Protein AF-A0A8S8XW44-F1 (afdb_monomer)

Nearest PDB structures (foldseek):
  2yms-assembly1_D  TM=6.393E-01  e=4.326E-02  Escherichia coli BL21
  3q54-assembly1_A  TM=6.286E-01  e=1.600E-01  Escherichia coli DH1
  8b9a-assembly1_L  TM=7.050E-01  e=1.830E+00  Saccharomyces cerevisiae
  6sj7-assembly1_B  TM=4.759E-01  e=2.061E+00  Homo sapiens
  8rox-assembly1_B  TM=4.864E-01  e=3.963E+00  Homo sapiens

Radius of gyration: 16.89 Å; Cα contacts (8 Å, |Δi|>4): 120; chains: 1; bounding box: 31×43×38 Å

Foldseek 3Di:
DDWDWDDPPPWIKIFDADPVRHTPDMDTDAHFDDWDDDDQKIWTAHPVRDIDMDGNVVVVCVSPDDPDPPPVVVVVVVVVVVVVVD

pLDDT: mean 85.28, std 11.67, range [51.56, 95.75]

Structure (mmCIF, N/CA/C/O backbone):
data_AF-A0A8S8XW44-F1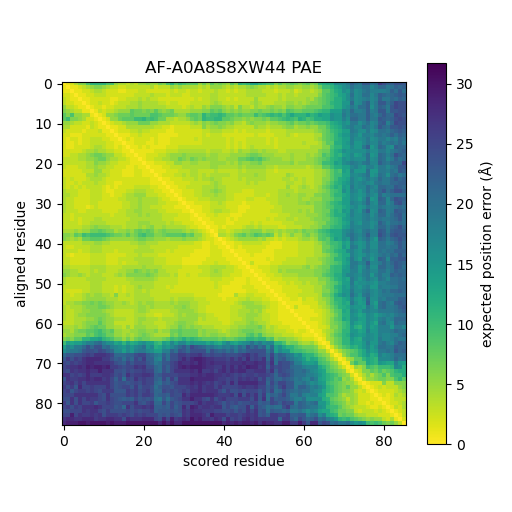
#
_entry.id   AF-A0A8S8XW44-F1
#
loop_
_atom_site.group_PDB
_atom_site.id
_atom_site.type_symbol
_atom_site.label_atom_id
_atom_site.label_alt_id
_atom_site.label_comp_id
_atom_site.label_asym_id
_atom_site.label_entity_id
_atom_site.label_seq_id
_atom_site.pdbx_PDB_ins_code
_atom_site.Cartn_x
_atom_site.Cartn_y
_atom_site.Cartn_z
_atom_site.occupancy
_atom_site.B_iso_or_equiv
_atom_site.auth_seq_id
_atom_site.auth_comp_id
_atom_site.auth_asym_id
_atom_site.auth_atom_id
_atom_site.pdbx_PDB_model_num
ATOM 1 N N . MET A 1 1 ? -8.263 8.777 6.049 1.00 83.00 1 MET A N 1
ATOM 2 C CA . MET A 1 1 ? -6.896 8.311 5.748 1.00 83.00 1 MET A CA 1
ATOM 3 C C . MET A 1 1 ? -6.785 8.099 4.258 1.00 83.00 1 MET A C 1
ATOM 5 O O . MET A 1 1 ? -7.698 7.525 3.668 1.00 83.00 1 MET A O 1
ATOM 9 N N . HIS A 1 2 ? -5.684 8.549 3.683 1.00 89.38 2 HIS A N 1
ATOM 10 C CA . HIS A 1 2 ? -5.383 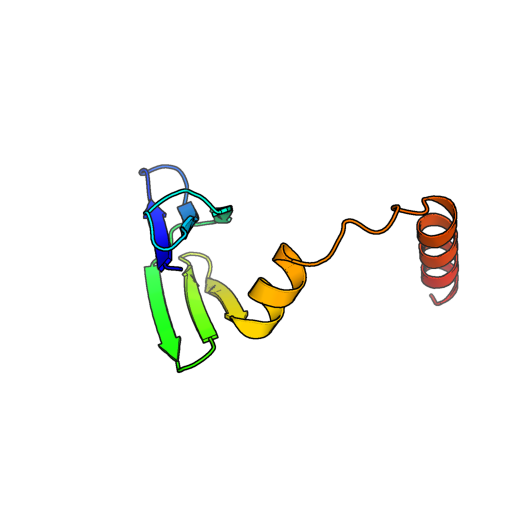8.462 2.264 1.00 89.38 2 HIS A CA 1
ATOM 11 C C . HIS A 1 2 ? -4.029 7.790 2.089 1.00 89.38 2 HIS A C 1
ATOM 13 O O . HIS A 1 2 ? -3.136 7.983 2.905 1.00 89.38 2 HIS A O 1
ATOM 19 N N . TRP A 1 3 ? -3.883 7.004 1.032 1.00 91.62 3 TRP A N 1
ATOM 20 C CA . TRP A 1 3 ? -2.619 6.379 0.666 1.00 91.62 3 TRP A CA 1
ATOM 21 C C . TRP A 1 3 ? -2.177 6.955 -0.665 1.00 91.62 3 TRP A C 1
ATOM 23 O O . TRP A 1 3 ? -2.984 7.065 -1.591 1.00 91.62 3 TRP A O 1
ATOM 33 N N . CYS A 1 4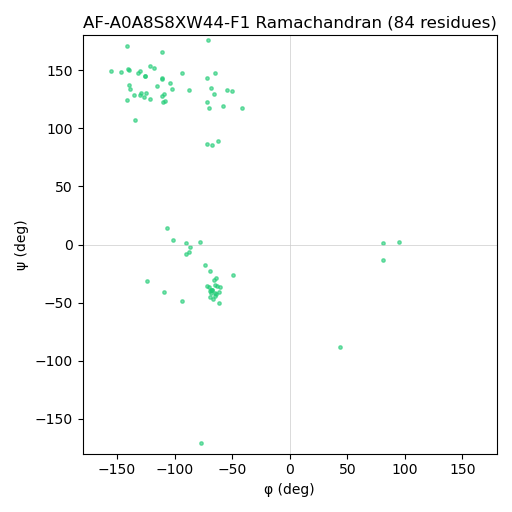 ? -0.900 7.279 -0.776 1.00 91.56 4 CYS A N 1
ATOM 34 C CA . CYS A 1 4 ? -0.325 7.775 -2.012 1.00 91.56 4 CYS A CA 1
ATOM 35 C C . CYS A 1 4 ? 1.046 7.154 -2.254 1.00 91.56 4 CYS A C 1
ATOM 37 O O . CYS A 1 4 ? 1.890 7.114 -1.363 1.00 91.56 4 CYS A O 1
ATOM 39 N N . GLY A 1 5 ? 1.256 6.696 -3.487 1.00 91.81 5 GLY A N 1
ATOM 40 C CA . GLY A 1 5 ? 2.580 6.380 -4.001 1.00 91.81 5 GLY A CA 1
ATOM 41 C C . GLY A 1 5 ? 3.199 7.638 -4.603 1.00 91.81 5 GLY A C 1
ATOM 42 O O . GLY A 1 5 ? 2.539 8.352 -5.360 1.00 91.81 5 GLY A O 1
ATOM 43 N N . ARG A 1 6 ? 4.454 7.914 -4.268 1.00 92.31 6 ARG A N 1
ATOM 44 C CA . ARG A 1 6 ? 5.256 9.015 -4.800 1.00 92.31 6 ARG A CA 1
ATOM 45 C C . ARG A 1 6 ? 6.510 8.464 -5.467 1.00 92.31 6 ARG A C 1
ATOM 47 O O . ARG A 1 6 ? 6.995 7.382 -5.138 1.00 92.31 6 ARG A O 1
ATOM 54 N N . TRP A 1 7 ? 7.014 9.227 -6.427 1.00 91.69 7 TRP A N 1
ATOM 55 C CA . TRP A 1 7 ? 8.244 8.936 -7.149 1.00 91.69 7 TRP A CA 1
ATOM 56 C C . TRP A 1 7 ? 8.996 10.242 -7.377 1.00 91.69 7 TRP A C 1
ATOM 58 O O . TRP A 1 7 ? 8.431 11.175 -7.948 1.00 91.69 7 TRP A O 1
ATOM 68 N N . ASP A 1 8 ? 10.253 10.307 -6.940 1.00 88.25 8 ASP A N 1
ATOM 69 C CA . ASP A 1 8 ? 11.089 11.514 -7.023 1.00 88.25 8 ASP A CA 1
ATOM 70 C C . ASP A 1 8 ? 12.190 11.436 -8.101 1.00 88.25 8 ASP A C 1
ATOM 72 O O . ASP A 1 8 ? 13.079 12.280 -8.147 1.00 88.25 8 ASP A O 1
ATOM 76 N N . SER A 1 9 ? 12.107 10.461 -9.014 1.00 86.00 9 SER A N 1
ATOM 77 C CA . SER A 1 9 ? 13.129 10.104 -10.024 1.00 86.00 9 SER A CA 1
ATOM 78 C C . SER A 1 9 ? 14.278 9.229 -9.524 1.00 86.00 9 SER A C 1
ATOM 80 O O . SER A 1 9 ? 14.978 8.655 -10.355 1.00 86.00 9 SER A O 1
ATOM 82 N N . SER A 1 10 ? 14.448 9.072 -8.210 1.00 86.75 10 SER A N 1
ATOM 83 C CA . SER A 1 10 ? 15.518 8.264 -7.610 1.00 86.75 10 SER A CA 1
ATOM 84 C C . SER A 1 10 ? 15.009 7.174 -6.666 1.00 86.75 10 SER A C 1
ATOM 86 O O . SER A 1 10 ? 15.617 6.109 -6.564 1.00 86.75 10 SER A O 1
ATOM 88 N N . SER A 1 11 ? 13.884 7.412 -5.995 1.00 89.69 11 SER A N 1
ATOM 89 C CA . SER A 1 11 ? 13.300 6.520 -5.008 1.00 89.69 11 SER A CA 1
ATOM 90 C C . SER A 1 11 ? 11.774 6.578 -5.028 1.00 89.69 11 SER A C 1
ATOM 92 O O . SER A 1 11 ? 11.156 7.587 -5.386 1.00 89.69 11 SER A O 1
ATOM 94 N N . GLY A 1 12 ? 11.164 5.439 -4.704 1.00 91.69 12 GLY A N 1
ATOM 95 C CA . GLY A 1 12 ? 9.731 5.330 -4.497 1.00 91.69 12 GLY A CA 1
ATOM 96 C C . GLY A 1 12 ? 9.395 5.508 -3.027 1.00 91.69 12 GLY A C 1
ATOM 97 O O . GLY A 1 12 ? 10.139 5.090 -2.136 1.00 91.69 12 GLY A O 1
ATOM 98 N N . GLU A 1 13 ? 8.236 6.083 -2.757 1.00 93.81 13 GLU A N 1
ATOM 99 C CA . GLU A 1 13 ? 7.727 6.209 -1.399 1.00 93.81 13 GLU A CA 1
ATOM 100 C C . GLU A 1 13 ? 6.233 5.926 -1.384 1.00 93.81 13 GLU A C 1
ATOM 102 O O . GLU A 1 13 ? 5.498 6.372 -2.263 1.00 93.81 13 GLU A O 1
ATOM 107 N N . VAL A 1 14 ? 5.772 5.172 -0.391 1.00 93.50 14 VAL A N 1
ATOM 108 C CA . VAL A 1 14 ? 4.346 5.061 -0.091 1.00 93.50 14 VAL A CA 1
ATOM 109 C C . VAL A 1 14 ? 4.091 5.778 1.215 1.00 93.50 14 VAL A C 1
ATOM 111 O O . VAL A 1 14 ? 4.666 5.436 2.246 1.00 93.50 14 VAL A O 1
ATOM 114 N N . GLU A 1 15 ? 3.203 6.757 1.162 1.00 93.69 15 GLU A N 1
ATOM 115 C CA . GLU A 1 15 ? 2.780 7.542 2.308 1.00 93.69 15 GLU A CA 1
ATOM 116 C C . GLU A 1 15 ? 1.330 7.215 2.653 1.00 93.69 15 GLU A C 1
ATOM 118 O O . GLU A 1 15 ? 0.475 7.052 1.776 1.00 93.69 15 GLU A O 1
ATOM 123 N N . VAL A 1 16 ? 1.046 7.182 3.949 1.00 92.31 16 VAL A N 1
ATOM 124 C CA . VAL A 1 16 ? -0.307 7.199 4.494 1.00 92.31 16 VAL A CA 1
ATOM 125 C C . VAL A 1 16 ? -0.497 8.530 5.191 1.00 92.31 16 VAL A C 1
ATOM 127 O O . VAL A 1 16 ? 0.310 8.916 6.035 1.00 92.31 16 VAL A O 1
ATOM 130 N N . ARG A 1 17 ? -1.572 9.225 4.842 1.00 92.81 17 ARG A N 1
ATOM 131 C CA . ARG A 1 17 ?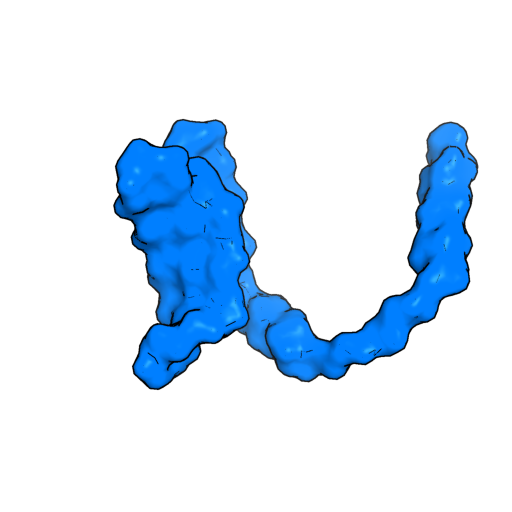 -1.947 10.526 5.388 1.00 92.81 17 ARG A CA 1
ATOM 132 C C . ARG A 1 17 ? -3.293 10.445 6.09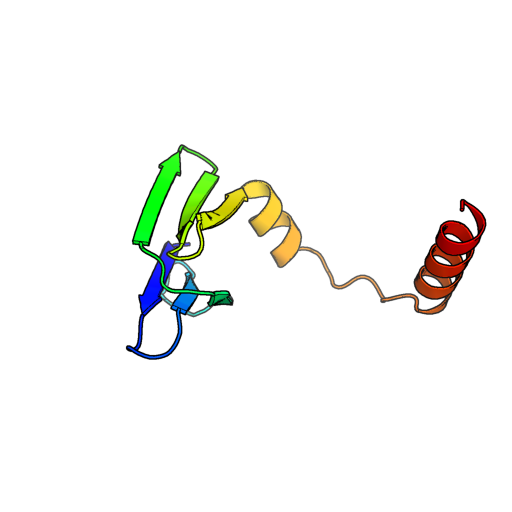4 1.00 92.81 17 ARG A C 1
ATOM 134 O O . ARG A 1 17 ? -4.125 9.591 5.769 1.00 92.81 17 ARG A O 1
ATOM 141 N N . ASP A 1 18 ? -3.513 11.299 7.080 1.00 90.69 18 ASP A N 1
ATOM 142 C CA . ASP A 1 18 ? -4.783 11.381 7.795 1.00 90.69 18 ASP A CA 1
ATOM 143 C C . ASP A 1 18 ? -5.851 12.130 6.968 1.00 90.69 18 ASP A C 1
ATOM 145 O O . ASP A 1 18 ? -5.690 12.344 5.768 1.00 90.69 18 ASP A O 1
ATOM 149 N N . SER A 1 19 ? -7.001 12.452 7.565 1.00 89.56 19 SER A N 1
ATOM 150 C CA . SER A 1 19 ? -8.060 13.220 6.886 1.00 89.56 19 SER A CA 1
ATOM 151 C C . SER A 1 19 ? -7.750 14.710 6.715 1.00 89.56 19 SER A C 1
ATOM 153 O O . SER A 1 19 ? -8.422 15.359 5.924 1.00 89.56 19 SER A O 1
ATOM 155 N N . GLN A 1 20 ? -6.785 15.251 7.462 1.00 92.50 20 GLN A N 1
ATOM 156 C CA . GLN A 1 20 ? -6.320 16.637 7.341 1.00 92.50 20 GLN A CA 1
ATOM 157 C C . GLN A 1 20 ? -5.156 16.766 6.342 1.00 92.50 20 GLN A C 1
ATOM 159 O O . GLN A 1 20 ? -4.783 17.871 5.966 1.00 92.50 20 GLN A O 1
ATOM 164 N N . GLY A 1 21 ? -4.619 15.638 5.865 1.00 89.88 21 GLY A N 1
ATOM 165 C CA . GLY A 1 21 ? -3.493 15.582 4.934 1.00 89.88 21 GLY A CA 1
ATOM 166 C C . GLY A 1 21 ? -2.136 15.415 5.620 1.00 89.88 21 GLY A C 1
ATOM 167 O O . GLY A 1 21 ? -1.115 15.338 4.926 1.00 89.88 21 GLY A O 1
ATOM 168 N N . GLU A 1 22 ? -2.119 15.297 6.948 1.00 93.19 22 GLU A N 1
ATOM 169 C CA . GLU A 1 22 ? -0.905 15.117 7.737 1.00 93.19 22 GLU A CA 1
ATOM 170 C C . GLU A 1 22 ? -0.331 13.716 7.543 1.00 93.19 22 GLU A C 1
ATOM 172 O O . GLU A 1 22 ? -1.061 12.731 7.402 1.00 93.19 22 GLU A O 1
ATOM 177 N N . LEU A 1 23 ? 1.000 13.620 7.515 1.00 91.50 23 LEU A N 1
ATOM 178 C CA . LEU A 1 23 ? 1.695 12.354 7.313 1.00 91.50 23 LEU A CA 1
ATOM 179 C C . LEU A 1 23 ? 1.576 11.471 8.560 1.00 91.50 23 LEU A C 1
ATOM 181 O O . LEU A 1 23 ? 2.016 11.836 9.645 1.00 91.50 23 LEU A O 1
ATOM 185 N N . VAL A 1 24 ? 1.032 10.271 8.375 1.00 91.69 24 VAL A N 1
ATOM 186 C CA . VAL A 1 24 ? 0.885 9.262 9.429 1.00 91.69 24 VAL A CA 1
ATOM 187 C C . VAL A 1 24 ? 2.071 8.304 9.424 1.00 91.69 24 VAL A C 1
ATOM 189 O O . VAL A 1 24 ? 2.660 8.017 10.463 1.00 91.69 24 VAL A O 1
ATOM 192 N N . VAL A 1 25 ? 2.416 7.780 8.248 1.00 89.25 25 VAL A N 1
ATOM 193 C CA . VAL A 1 25 ? 3.569 6.896 8.058 1.00 89.25 25 VAL A CA 1
ATOM 194 C C . VAL A 1 25 ? 4.040 6.971 6.614 1.00 89.25 25 VAL A C 1
ATOM 196 O O . VAL A 1 25 ? 3.233 7.158 5.706 1.00 89.25 25 VAL A O 1
ATOM 199 N N . ALA A 1 26 ? 5.337 6.782 6.407 1.00 91.81 26 ALA A N 1
ATOM 200 C CA . ALA A 1 26 ? 5.930 6.623 5.091 1.00 91.81 26 ALA A CA 1
ATOM 201 C C . ALA A 1 26 ? 6.832 5.387 5.056 1.00 91.81 26 ALA A C 1
ATOM 203 O O . ALA A 1 26 ? 7.417 4.996 6.071 1.00 91.81 26 ALA A O 1
ATOM 204 N N . ALA A 1 27 ? 6.933 4.766 3.888 1.00 90.06 27 ALA A N 1
ATOM 205 C CA . ALA A 1 27 ? 7.821 3.645 3.636 1.00 90.06 27 ALA A CA 1
ATOM 206 C C . ALA A 1 27 ? 8.545 3.845 2.306 1.00 90.06 27 ALA A C 1
ATOM 208 O O . ALA A 1 27 ? 7.912 4.057 1.268 1.00 90.06 27 ALA A O 1
ATOM 209 N N . LYS A 1 28 ? 9.875 3.721 2.335 1.00 91.88 28 LYS A N 1
ATOM 210 C CA . LYS A 1 28 ? 10.685 3.685 1.117 1.00 91.88 28 LYS A CA 1
ATOM 211 C C . LYS A 1 28 ? 10.411 2.396 0.356 1.00 91.88 28 LYS A C 1
ATOM 213 O O . LYS A 1 28 ? 10.383 1.315 0.939 1.00 91.88 28 LYS A O 1
ATOM 218 N N . THR A 1 29 ? 10.224 2.534 -0.945 1.00 91.25 29 THR A N 1
ATOM 219 C CA . THR A 1 29 ? 9.873 1.459 -1.871 1.00 91.25 29 THR A CA 1
ATOM 220 C C . THR A 1 29 ? 10.614 1.663 -3.193 1.00 91.25 29 THR A C 1
ATOM 222 O O . THR A 1 29 ? 11.248 2.697 -3.424 1.00 91.25 29 THR A O 1
ATOM 225 N N . THR A 1 30 ? 10.561 0.674 -4.078 1.00 92.00 30 THR A N 1
ATOM 226 C CA . THR A 1 30 ? 10.846 0.904 -5.498 1.00 92.00 30 THR A CA 1
ATOM 227 C C . THR A 1 30 ? 9.699 1.703 -6.124 1.00 92.00 30 THR A C 1
ATOM 229 O O . THR A 1 30 ? 8.726 2.047 -5.455 1.00 92.00 30 THR A O 1
ATOM 232 N N . ARG A 1 31 ? 9.807 2.081 -7.400 1.00 93.88 31 ARG A N 1
ATOM 233 C CA . ARG A 1 31 ? 8.819 2.959 -8.036 1.00 93.88 31 ARG A CA 1
ATOM 234 C C . ARG A 1 31 ? 7.402 2.356 -7.976 1.00 93.88 31 ARG A C 1
ATOM 236 O O . ARG A 1 31 ? 7.181 1.309 -8.592 1.00 93.88 31 ARG A O 1
ATOM 243 N N . PRO A 1 32 ? 6.421 3.022 -7.335 1.00 93.44 32 PRO A N 1
ATOM 244 C CA . PRO A 1 32 ? 5.026 2.598 -7.396 1.00 93.44 32 PRO A CA 1
ATOM 245 C C . PRO A 1 32 ? 4.510 2.748 -8.832 1.00 93.44 32 PRO A C 1
ATOM 247 O O . PRO A 1 32 ? 4.691 3.797 -9.457 1.00 93.44 32 PRO A O 1
ATOM 250 N N . ARG A 1 33 ? 3.890 1.700 -9.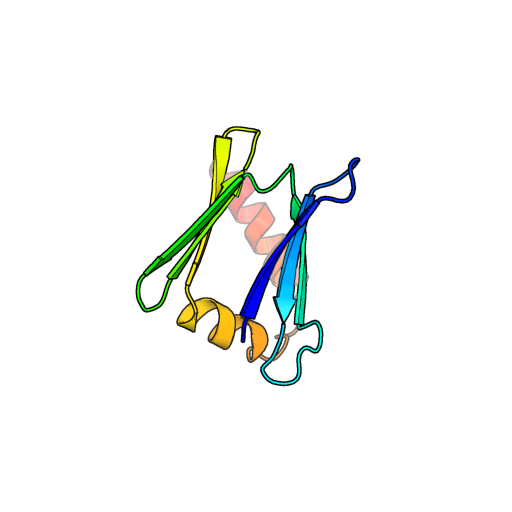380 1.00 94.50 33 ARG A N 1
ATOM 251 C CA . ARG A 1 33 ? 3.383 1.674 -10.764 1.00 94.50 33 ARG A CA 1
ATOM 252 C C . ARG A 1 33 ? 1.867 1.693 -10.829 1.00 94.50 33 ARG A C 1
ATOM 254 O O . ARG A 1 33 ? 1.305 2.377 -11.678 1.00 94.50 33 ARG A O 1
ATOM 261 N N . VAL A 1 34 ? 1.227 0.944 -9.941 1.00 93.62 34 VAL A N 1
ATOM 262 C CA . VAL A 1 34 ? -0.226 0.803 -9.883 1.00 93.62 34 VAL A CA 1
ATOM 263 C C . VAL A 1 34 ? -0.683 0.797 -8.436 1.00 93.62 34 VAL A C 1
ATOM 265 O O . VAL A 1 34 ? 0.039 0.342 -7.546 1.00 93.62 34 VAL A O 1
ATOM 268 N N . SER A 1 35 ? -1.896 1.277 -8.212 1.00 93.94 35 SER A N 1
ATOM 269 C CA . SER A 1 35 ? -2.610 1.083 -6.962 1.00 93.94 35 SER A CA 1
ATOM 270 C C . SER A 1 35 ? -4.023 0.619 -7.260 1.00 93.94 35 SER A C 1
ATOM 272 O O . SER A 1 35 ? -4.606 0.987 -8.278 1.00 93.94 35 SER A O 1
ATOM 274 N N . ASP A 1 36 ? -4.556 -0.198 -6.365 1.00 94.94 36 ASP A N 1
ATOM 275 C CA . ASP A 1 36 ? -5.953 -0.598 -6.405 1.00 94.94 36 ASP A CA 1
ATOM 276 C C . ASP A 1 36 ? -6.527 -0.635 -4.994 1.00 94.94 36 ASP A C 1
ATOM 278 O O . ASP A 1 36 ? -5.815 -0.843 -4.005 1.00 94.94 36 ASP A O 1
ATOM 282 N N . TYR A 1 37 ? -7.825 -0.398 -4.901 1.00 92.56 37 TYR A N 1
ATOM 283 C CA . TYR A 1 37 ? -8.546 -0.316 -3.651 1.00 92.56 37 TYR A CA 1
ATOM 284 C C . TYR A 1 37 ? -9.785 -1.200 -3.699 1.00 92.56 37 TYR A C 1
ATOM 286 O O . TYR A 1 37 ? -10.630 -1.079 -4.581 1.00 92.56 37 TYR A O 1
ATOM 294 N N . SER A 1 38 ? -9.927 -2.042 -2.681 1.00 91.88 38 SER A N 1
ATOM 295 C CA . SER A 1 38 ? -11.076 -2.921 -2.508 1.00 91.88 38 SER A CA 1
ATOM 296 C C . SER A 1 38 ? -11.532 -2.842 -1.062 1.00 91.88 38 SER A C 1
ATOM 298 O O . SER A 1 38 ? -10.852 -3.356 -0.179 1.00 91.88 38 SER A O 1
ATOM 300 N N . GLU A 1 39 ? -12.663 -2.175 -0.821 1.00 88.06 39 GLU A N 1
ATOM 301 C CA . GLU A 1 39 ? -13.334 -2.038 0.483 1.00 88.06 39 GLU A CA 1
ATOM 302 C C . GLU A 1 39 ? -12.392 -1.737 1.666 1.00 88.06 39 GLU A C 1
ATOM 304 O O . GLU A 1 39 ? -12.150 -0.582 2.013 1.00 88.06 39 GLU A O 1
ATOM 309 N N . ASN A 1 40 ? -11.844 -2.764 2.318 1.00 90.25 40 ASN A N 1
ATOM 310 C CA . ASN A 1 40 ? -10.967 -2.598 3.473 1.00 90.25 40 ASN A CA 1
ATOM 311 C C . ASN A 1 40 ? -9.475 -2.755 3.173 1.00 90.25 40 ASN A C 1
ATOM 313 O O . ASN A 1 40 ? -8.656 -2.715 4.091 1.00 90.25 40 ASN A O 1
ATOM 317 N N . ARG A 1 41 ? -9.105 -2.939 1.908 1.00 92.81 41 ARG A N 1
ATOM 318 C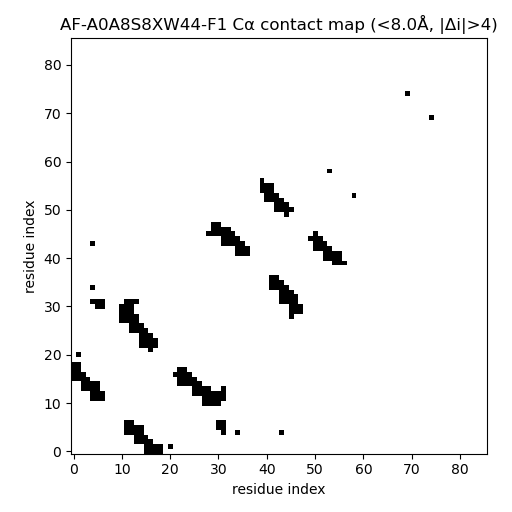 CA . ARG A 1 41 ? -7.737 -3.191 1.471 1.00 92.81 41 ARG A CA 1
ATOM 319 C C . ARG A 1 41 ? -7.300 -2.200 0.417 1.00 92.81 41 ARG A C 1
ATOM 321 O O . ARG A 1 41 ? -8.074 -1.799 -0.446 1.00 92.81 41 ARG A O 1
ATOM 328 N N . ILE A 1 42 ? -6.029 -1.848 0.476 1.00 94.06 42 ILE A N 1
ATOM 329 C CA . ILE A 1 42 ? -5.368 -1.102 -0.580 1.00 94.06 42 ILE A CA 1
ATOM 330 C C . ILE A 1 42 ? -4.077 -1.807 -0.964 1.00 94.06 42 ILE A C 1
ATOM 332 O O . ILE A 1 42 ? -3.295 -2.197 -0.098 1.00 94.06 42 ILE A O 1
ATOM 336 N N . GLY A 1 43 ? -3.896 -2.005 -2.262 1.00 94.00 43 GLY A N 1
ATOM 337 C CA . GLY A 1 43 ? -2.725 -2.626 -2.8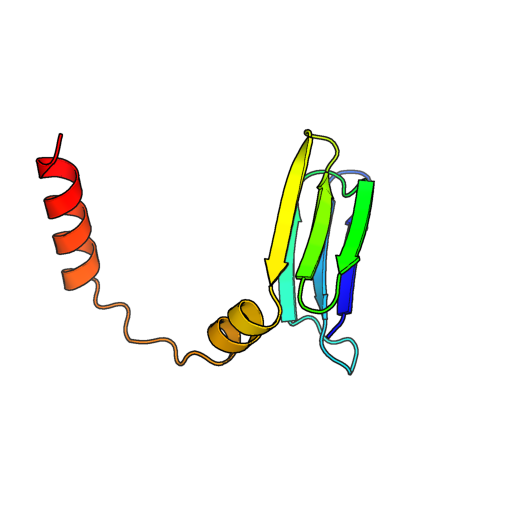53 1.00 94.00 43 GLY A CA 1
ATOM 338 C C . GLY A 1 43 ? -1.905 -1.611 -3.635 1.00 94.00 43 GLY A C 1
ATOM 339 O O . GLY A 1 43 ? -2.460 -0.738 -4.299 1.00 94.00 43 GLY A O 1
ATOM 340 N N . PHE A 1 44 ? -0.587 -1.758 -3.580 1.00 95.75 44 PHE A N 1
ATOM 341 C CA . PHE A 1 44 ? 0.356 -1.084 -4.462 1.00 95.75 44 PHE A CA 1
ATOM 342 C C . PHE A 1 44 ? 1.232 -2.126 -5.144 1.00 95.75 44 PHE A C 1
ATOM 344 O O . PHE A 1 44 ? 1.788 -2.998 -4.476 1.00 95.75 44 PHE A O 1
ATOM 351 N N . GLY A 1 45 ? 1.338 -2.022 -6.466 1.00 95.44 45 GLY A N 1
ATOM 352 C CA . GLY A 1 45 ? 2.278 -2.785 -7.276 1.00 95.44 45 GLY A CA 1
ATOM 353 C C . GLY A 1 45 ? 3.469 -1.915 -7.658 1.00 95.44 45 GLY A C 1
ATOM 354 O O . GLY A 1 45 ? 3.293 -0.768 -8.090 1.00 95.44 45 GLY A O 1
ATOM 355 N N . PHE A 1 46 ? 4.669 -2.463 -7.506 1.00 94.88 46 PHE A N 1
ATOM 356 C CA . PHE A 1 46 ? 5.926 -1.760 -7.738 1.00 94.88 46 PHE A CA 1
ATOM 357 C C . PHE A 1 46 ? 6.658 -2.287 -8.974 1.00 94.88 46 PHE A C 1
ATOM 359 O O . PHE A 1 46 ? 6.326 -3.331 -9.534 1.00 94.88 46 PHE A O 1
ATOM 366 N N . GLU A 1 47 ? 7.649 -1.528 -9.435 1.00 92.38 47 GLU A N 1
ATOM 367 C CA . GLU A 1 47 ? 8.434 -1.842 -10.633 1.00 92.38 47 GLU A CA 1
ATOM 368 C C . GLU A 1 47 ? 9.267 -3.127 -10.523 1.00 92.38 47 GLU A C 1
ATOM 370 O O . GLU A 1 47 ? 9.483 -3.800 -11.526 1.00 92.38 47 GLU A O 1
ATOM 375 N N . ASP A 1 48 ? 9.689 -3.498 -9.319 1.00 92.19 48 ASP A N 1
ATOM 376 C CA . ASP A 1 48 ? 10.404 -4.751 -9.049 1.00 92.19 48 ASP A CA 1
ATOM 377 C C . ASP A 1 48 ? 9.481 -5.985 -8.998 1.00 92.19 48 ASP A C 1
ATOM 379 O O . ASP A 1 48 ? 9.941 -7.096 -8.733 1.00 92.19 48 ASP A O 1
ATOM 383 N N . GLY A 1 49 ? 8.180 -5.803 -9.245 1.00 91.69 49 GLY A N 1
ATOM 384 C CA . GLY A 1 49 ? 7.171 -6.854 -9.157 1.00 91.69 49 GLY A CA 1
ATOM 385 C C . GLY A 1 49 ? 6.688 -7.136 -7.733 1.00 91.69 49 GLY A C 1
ATOM 386 O O . GLY A 1 49 ? 5.827 -7.998 -7.548 1.00 91.69 49 GLY A O 1
ATOM 387 N N . GLN A 1 50 ? 7.188 -6.417 -6.722 1.00 93.56 50 GLN A N 1
ATOM 388 C CA . GLN A 1 50 ? 6.650 -6.500 -5.373 1.00 93.56 50 GLN A CA 1
ATOM 389 C C . GLN A 1 50 ? 5.214 -5.964 -5.348 1.00 93.56 50 GLN A C 1
ATOM 391 O O . GLN A 1 50 ? 4.842 -5.040 -6.076 1.00 93.56 50 GLN A O 1
ATOM 396 N N . ILE A 1 51 ? 4.398 -6.542 -4.467 1.00 93.75 51 ILE A N 1
ATOM 397 C CA . ILE A 1 51 ? 3.059 -6.047 -4.157 1.00 93.75 51 ILE A CA 1
ATOM 398 C C . ILE A 1 51 ? 2.967 -5.869 -2.647 1.00 93.75 51 ILE A C 1
ATOM 400 O O . ILE A 1 51 ? 3.230 -6.804 -1.888 1.00 93.75 51 ILE A O 1
ATOM 404 N N . LEU A 1 52 ? 2.576 -4.676 -2.209 1.00 92.00 52 LEU A N 1
ATOM 405 C CA . LEU A 1 52 ? 2.256 -4.403 -0.811 1.00 92.00 52 LEU A CA 1
ATOM 406 C C . LEU A 1 52 ? 0.755 -4.196 -0.675 1.00 92.00 52 LEU A C 1
ATOM 408 O O . LEU A 1 52 ? 0.163 -3.404 -1.404 1.00 92.00 52 LEU A O 1
ATOM 412 N N . VAL A 1 53 ? 0.149 -4.910 0.271 1.00 92.94 53 VAL A N 1
ATOM 413 C CA . VAL A 1 53 ? -1.278 -4.804 0.575 1.00 92.94 53 VAL A CA 1
ATOM 414 C C . VAL A 1 53 ? -1.445 -4.404 2.029 1.00 92.94 53 VAL A C 1
ATOM 416 O O . VAL A 1 53 ? -0.955 -5.081 2.933 1.00 92.94 53 VAL A O 1
ATOM 419 N N . TRP A 1 54 ? -2.180 -3.323 2.252 1.00 91.81 54 TRP A N 1
ATOM 420 C CA . TRP A 1 54 ? -2.603 -2.890 3.574 1.00 91.81 54 TRP A CA 1
ATOM 421 C C . TRP A 1 54 ? -4.065 -3.224 3.786 1.00 91.81 54 TRP A C 1
ATOM 423 O O . TRP A 1 54 ? -4.896 -3.024 2.906 1.00 91.81 54 TRP A O 1
ATOM 433 N N . GLU A 1 55 ? -4.376 -3.688 4.989 1.00 91.88 55 GLU A N 1
ATOM 434 C CA . GLU A 1 55 ? -5.738 -3.883 5.465 1.00 91.88 55 GLU A CA 1
ATOM 435 C C . GLU A 1 55 ? -6.020 -2.805 6.522 1.00 91.88 55 GLU A C 1
ATOM 437 O O . GLU A 1 55 ? -5.253 -2.632 7.476 1.00 91.88 55 GLU A O 1
ATOM 442 N N . LYS A 1 56 ? -7.074 -2.012 6.308 1.00 87.31 56 LYS A N 1
ATOM 443 C CA . LYS A 1 56 ? -7.366 -0.799 7.083 1.00 87.31 56 LYS A CA 1
ATOM 444 C C . LYS A 1 56 ? -7.637 -1.095 8.555 1.00 87.31 56 LYS A C 1
ATOM 446 O O . LYS A 1 56 ? -7.237 -0.293 9.400 1.00 87.31 56 LYS A O 1
ATOM 451 N N . GLY A 1 57 ? -8.285 -2.215 8.874 1.00 88.56 57 GLY A N 1
ATOM 452 C CA . GLY A 1 57 ? -8.585 -2.617 10.249 1.00 88.56 57 GLY A CA 1
ATOM 453 C C . GLY A 1 57 ? -7.323 -2.958 11.044 1.00 88.56 57 GLY A C 1
ATOM 454 O O . GLY A 1 57 ? -7.115 -2.452 12.145 1.00 88.56 57 GLY A O 1
ATOM 455 N N . LEU A 1 58 ? -6.432 -3.756 10.462 1.00 89.75 58 LEU A N 1
ATOM 456 C CA . LEU A 1 58 ? -5.142 -4.141 11.022 1.00 89.75 58 LEU A CA 1
ATOM 457 C C . LEU A 1 58 ? -4.216 -2.938 11.157 1.00 89.75 58 LEU A C 1
ATOM 459 O O . LEU A 1 58 ? -3.561 -2.796 12.191 1.00 89.75 58 LEU A O 1
ATOM 463 N N . PHE A 1 59 ? -4.196 -2.058 10.154 1.00 89.19 59 PHE A N 1
ATOM 464 C CA . PHE A 1 59 ? -3.446 -0.810 10.218 1.00 89.19 59 PHE A CA 1
ATOM 465 C C . PHE A 1 59 ? -3.951 0.082 11.360 1.00 89.19 59 PHE A C 1
ATOM 467 O O . PHE A 1 59 ? -3.168 0.479 12.221 1.00 89.19 59 PHE A O 1
ATOM 474 N N . SER A 1 60 ? -5.267 0.302 11.436 1.00 87.44 60 SER A N 1
ATOM 475 C CA . SER A 1 60 ? -5.913 1.080 12.505 1.00 87.44 60 SER A CA 1
ATOM 476 C C . SER A 1 60 ? -5.679 0.477 13.892 1.00 87.44 60 SER A C 1
ATOM 478 O O . SER A 1 60 ? -5.474 1.192 14.869 1.00 87.44 60 SER A O 1
ATOM 480 N N . ARG A 1 61 ? -5.658 -0.853 14.007 1.00 88.50 61 ARG A N 1
ATOM 481 C CA . ARG A 1 61 ? -5.332 -1.513 15.272 1.00 88.50 61 ARG A CA 1
ATOM 482 C C . ARG A 1 61 ? -3.872 -1.300 15.652 1.00 88.50 61 ARG A C 1
ATOM 484 O O . ARG A 1 61 ? -3.586 -1.063 16.815 1.00 88.50 61 ARG A O 1
ATOM 491 N N . ARG A 1 62 ? -2.954 -1.395 14.687 1.00 87.06 62 ARG A N 1
ATOM 492 C CA . ARG A 1 62 ? -1.510 -1.255 14.915 1.00 87.06 62 ARG A CA 1
ATOM 493 C C . ARG A 1 62 ? -1.123 0.165 15.312 1.00 87.06 62 ARG A C 1
ATOM 495 O O . ARG A 1 62 ? -0.268 0.311 16.176 1.00 87.06 62 ARG A O 1
ATOM 502 N N . ILE A 1 63 ? -1.735 1.179 14.703 1.00 85.50 63 ILE A N 1
ATOM 503 C CA . ILE A 1 63 ? -1.452 2.583 15.030 1.00 85.50 63 ILE A CA 1
ATOM 504 C C . ILE A 1 63 ? -1.978 2.973 16.416 1.00 85.50 63 ILE A C 1
ATOM 506 O O . ILE A 1 63 ? -1.307 3.700 17.136 1.00 85.50 63 ILE A O 1
ATOM 510 N N . ASN A 1 64 ? -3.135 2.433 16.809 1.00 85.00 64 ASN A N 1
ATOM 511 C CA . ASN A 1 64 ? -3.748 2.687 18.115 1.00 85.00 64 ASN A CA 1
ATOM 512 C C . ASN A 1 64 ? -3.246 1.739 19.212 1.00 85.00 64 ASN A C 1
ATOM 514 O O . ASN A 1 64 ? -3.675 1.836 20.359 1.00 85.00 64 ASN A O 1
ATOM 518 N N . GLN A 1 65 ? -2.379 0.784 18.871 1.00 84.25 65 GLN A N 1
ATOM 519 C CA . GLN A 1 65 ? -1.803 -0.119 19.850 1.00 84.25 65 GLN A CA 1
ATOM 520 C C . GLN A 1 65 ? -0.830 0.680 20.721 1.00 84.25 65 GLN A C 1
ATOM 522 O O . GLN A 1 65 ? 0.183 1.172 20.221 1.00 84.25 65 GLN A O 1
ATOM 527 N N . GLU A 1 66 ? -1.110 0.774 22.024 1.00 75.00 66 GLU A N 1
ATOM 528 C CA . GLU A 1 66 ? -0.123 1.249 22.993 1.00 75.00 66 GLU A CA 1
ATOM 529 C C . GLU A 1 66 ? 1.177 0.473 22.770 1.00 75.00 66 GLU A C 1
ATOM 531 O O . GLU A 1 66 ? 1.156 -0.754 22.610 1.00 75.00 66 GLU A O 1
ATOM 536 N N . LYS A 1 67 ? 2.310 1.182 22.697 1.00 65.88 67 LYS A N 1
ATOM 537 C CA . LYS A 1 67 ? 3.624 0.544 22.600 1.00 65.88 67 LYS A CA 1
ATOM 538 C C . LYS A 1 67 ? 3.829 -0.264 23.878 1.00 65.88 67 LYS A C 1
ATOM 540 O O . LYS A 1 67 ? 4.333 0.258 24.865 1.00 65.88 67 LYS A O 1
ATOM 545 N N . GLY A 1 68 ? 3.396 -1.522 23.871 1.00 56.50 68 GLY A N 1
ATOM 546 C CA . GLY A 1 68 ? 3.683 -2.446 24.953 1.00 56.50 68 GLY A CA 1
ATOM 547 C C . GLY A 1 68 ? 5.191 -2.461 25.147 1.00 56.50 68 GLY A C 1
ATOM 548 O O . GLY A 1 68 ? 5.916 -2.514 24.150 1.00 56.50 68 GLY A O 1
ATOM 549 N N . GLU A 1 69 ? 5.641 -2.362 26.402 1.00 52.72 69 GLU A N 1
ATOM 550 C CA . GLU A 1 69 ? 7.055 -2.466 26.750 1.00 52.72 69 GLU A CA 1
ATOM 551 C C . GLU A 1 69 ? 7.681 -3.589 25.929 1.00 52.72 69 GLU A C 1
ATOM 553 O O . GLU A 1 69 ? 7.285 -4.758 26.025 1.00 52.72 69 GLU A O 1
ATOM 558 N N . GLU A 1 70 ? 8.643 -3.224 25.086 1.00 54.12 70 GLU A N 1
ATOM 559 C CA . GLU A 1 70 ? 9.452 -4.185 24.369 1.00 54.12 70 GLU A CA 1
ATOM 560 C C . GLU A 1 70 ? 10.302 -4.895 25.423 1.00 54.12 70 GLU A C 1
ATOM 562 O O . GLU A 1 70 ? 11.400 -4.475 25.777 1.00 54.12 70 GLU A O 1
ATOM 567 N N . ASN A 1 71 ? 9.734 -5.939 26.028 1.00 55.97 71 ASN A N 1
ATOM 568 C CA . ASN A 1 71 ? 10.395 -6.693 27.073 1.00 55.97 71 ASN A CA 1
ATOM 569 C C . ASN A 1 71 ? 11.498 -7.508 26.395 1.00 55.97 71 ASN A C 1
ATOM 571 O O . ASN A 1 71 ? 11.289 -8.648 25.973 1.00 55.97 71 ASN A O 1
ATOM 575 N N . SER A 1 72 ? 12.662 -6.880 26.242 1.00 58.53 72 SER A N 1
ATOM 576 C CA . SER A 1 72 ? 13.855 -7.378 25.551 1.00 58.53 72 SER A CA 1
ATOM 577 C C . SER A 1 72 ? 14.263 -8.790 25.988 1.00 58.53 72 SER A C 1
ATOM 579 O O . SER A 1 72 ? 14.815 -9.568 25.212 1.00 58.53 72 SER A O 1
ATOM 581 N N . ARG A 1 73 ? 13.912 -9.183 27.219 1.00 58.53 73 ARG A N 1
ATOM 582 C CA . ARG A 1 73 ? 14.106 -10.547 27.732 1.00 58.53 73 ARG A CA 1
ATOM 583 C C . ARG A 1 73 ? 13.212 -11.577 27.038 1.00 58.53 73 ARG A C 1
ATOM 585 O O . ARG A 1 73 ? 13.671 -12.679 26.742 1.00 58.53 73 ARG A O 1
ATOM 592 N N . LYS A 1 74 ? 11.954 -11.233 26.741 1.00 58.47 74 LYS A N 1
ATOM 593 C CA . LYS A 1 74 ? 11.014 -12.116 26.029 1.00 58.47 74 LYS A CA 1
ATOM 594 C C . LYS A 1 74 ? 11.382 -12.256 24.551 1.00 58.47 74 LYS A C 1
ATOM 596 O O . LYS A 1 74 ? 11.259 -13.353 24.010 1.00 58.47 74 LYS A O 1
ATOM 601 N N . SER A 1 75 ? 11.880 -11.195 23.911 1.00 65.00 75 SER A N 1
ATOM 602 C CA . SER A 1 75 ? 12.335 -11.258 22.514 1.00 65.00 75 SER A CA 1
ATOM 603 C C . SER A 1 75 ? 13.615 -12.089 22.363 1.00 65.00 75 SER A C 1
ATOM 605 O O . SER A 1 75 ? 13.683 -12.925 21.460 1.00 65.00 75 SER A O 1
ATOM 607 N N . ALA A 1 76 ? 14.570 -11.965 23.292 1.00 68.94 76 ALA A N 1
ATOM 608 C CA . ALA A 1 76 ? 15.777 -12.794 23.331 1.00 68.94 76 ALA A CA 1
ATOM 609 C C . ALA A 1 76 ? 15.467 -14.283 23.580 1.00 68.94 76 ALA A C 1
ATOM 611 O O . ALA A 1 76 ? 16.018 -15.156 22.906 1.00 68.94 76 ALA A O 1
ATOM 612 N N . LEU A 1 77 ? 14.544 -14.588 24.499 1.00 69.38 77 LEU A N 1
ATOM 613 C CA . LEU A 1 77 ? 14.097 -15.961 24.756 1.00 69.38 77 LEU A CA 1
ATOM 614 C C . LEU A 1 77 ? 13.381 -16.561 23.536 1.00 69.38 77 LEU A C 1
ATOM 616 O O . LEU A 1 77 ? 13.679 -17.684 23.133 1.00 69.38 77 LEU A O 1
ATOM 620 N N . ALA A 1 78 ? 12.486 -15.800 22.901 1.00 74.25 78 ALA A N 1
ATOM 621 C CA . ALA A 1 78 ? 11.790 -16.232 21.692 1.00 74.25 78 ALA A CA 1
ATOM 622 C C . ALA A 1 78 ? 12.734 -16.405 20.489 1.00 74.25 78 ALA A C 1
ATOM 624 O O . ALA A 1 78 ? 12.464 -17.221 19.608 1.00 74.25 78 ALA A O 1
ATOM 625 N N . ALA A 1 79 ? 13.824 -15.636 20.414 1.00 76.81 79 ALA A N 1
ATOM 626 C CA . ALA A 1 79 ? 14.868 -15.821 19.407 1.00 76.81 79 ALA A CA 1
ATOM 627 C C . ALA A 1 79 ? 15.662 -17.116 19.653 1.00 76.81 79 ALA A C 1
ATOM 629 O O . ALA A 1 79 ? 15.820 -17.907 18.726 1.00 76.81 79 ALA A O 1
ATOM 630 N N . LYS A 1 80 ? 16.064 -17.390 20.904 1.00 74.50 80 LYS A N 1
ATOM 631 C CA . LYS A 1 80 ? 16.740 -18.647 21.278 1.00 74.50 80 LYS A CA 1
ATOM 632 C C . LYS A 1 80 ? 15.881 -19.892 21.039 1.00 74.50 80 LYS A C 1
ATOM 634 O O . LYS A 1 80 ? 16.376 -20.900 20.551 1.00 74.50 80 LYS A O 1
ATOM 639 N N . LEU A 1 81 ? 14.587 -19.838 21.354 1.00 82.00 81 LEU A N 1
ATOM 640 C CA . LEU A 1 81 ? 13.678 -20.962 21.094 1.00 82.00 81 LEU A CA 1
ATOM 641 C C . LEU A 1 81 ? 13.523 -21.239 19.591 1.00 82.00 81 LEU A C 1
ATOM 643 O O . LEU A 1 81 ? 13.427 -22.394 19.188 1.00 82.00 81 LEU A O 1
ATOM 647 N N . ARG A 1 82 ? 13.538 -20.193 18.752 1.00 77.56 82 ARG A N 1
ATOM 648 C CA . ARG A 1 82 ? 13.517 -20.339 17.289 1.00 77.56 82 ARG A CA 1
ATOM 649 C C . ARG A 1 82 ? 14.804 -20.956 16.747 1.00 77.56 82 ARG A C 1
ATOM 651 O O . ARG A 1 82 ? 14.713 -21.791 15.856 1.00 77.56 82 ARG A O 1
ATOM 658 N N . SER A 1 83 ? 15.970 -20.592 17.287 1.00 79.00 83 SER A N 1
ATOM 659 C CA . SER A 1 83 ? 17.253 -21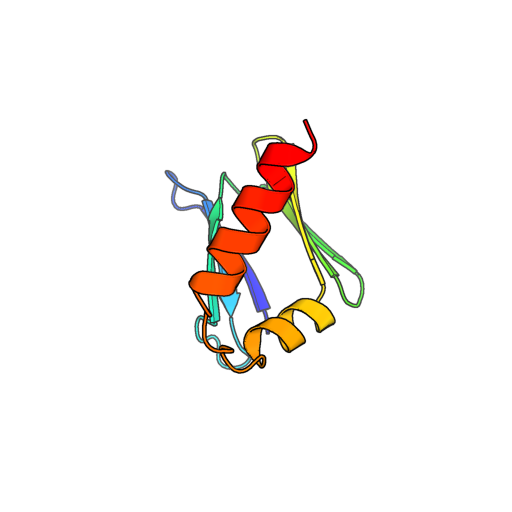.152 16.835 1.00 79.00 83 SER A CA 1
ATOM 660 C C . SER A 1 83 ? 17.439 -22.629 17.189 1.00 79.00 83 SER A C 1
ATOM 662 O O . SER A 1 83 ? 18.229 -23.295 16.542 1.00 79.00 83 SER A O 1
ATOM 664 N N . LEU A 1 84 ? 16.730 -23.134 18.204 1.00 81.81 84 LEU A N 1
ATOM 665 C CA . LEU A 1 84 ? 16.797 -24.535 18.644 1.00 81.81 84 LEU A CA 1
ATOM 666 C C . LEU A 1 84 ? 15.835 -25.470 17.895 1.00 81.81 84 LEU A C 1
ATOM 668 O O . LEU A 1 84 ? 15.846 -26.671 18.142 1.00 81.81 84 LEU A O 1
ATOM 672 N N . ARG A 1 85 ? 14.963 -24.935 17.032 1.00 73.81 85 ARG A N 1
ATOM 673 C CA . ARG A 1 85 ? 13.990 -25.728 16.261 1.00 73.81 85 ARG A CA 1
ATOM 674 C C . ARG A 1 85 ? 14.534 -26.192 14.899 1.00 73.81 85 ARG A C 1
ATOM 676 O O . ARG A 1 85 ? 13.789 -26.824 14.156 1.00 73.81 85 ARG A O 1
ATOM 683 N N . ASN A 1 86 ? 15.790 -25.870 14.589 1.00 51.56 86 ASN A N 1
ATOM 684 C CA . ASN A 1 86 ? 16.513 -26.335 13.405 1.00 51.56 86 ASN A CA 1
ATOM 685 C C . ASN A 1 86 ? 17.603 -27.320 13.814 1.00 51.56 86 ASN A C 1
ATOM 687 O O . ASN A 1 86 ? 18.303 -27.011 14.805 1.00 51.56 86 ASN A O 1
#

Mean predicted aligned error: 9.79 Å

Sequence (86 aa):
MHWCGRWDSSSGEVEVRDSQGELVVAAKTTRPRVSDYSENRIGFGFEDGQILVWEKGLFSRRINQEKGEENSRKSALAAKLRSLRN

Solvent-accessible surface area (backbone atoms only — not comparable to full-atom values): 5153 Å² total; per-residue (Å²): 104,46,76,46,70,41,70,78,91,84,52,8,34,41,36,33,23,41,83,88,66,50,83,73,48,74,44,85,44,61,45,61,73,47,73,51,76,54,98,60,34,41,38,39,35,30,74,86,70,51,72,52,75,48,45,52,67,61,50,54,51,59,73,69,46,74,84,67,80,80,53,62,69,59,54,53,51,56,49,53,57,56,64,68,76,108

Secondary structure (DSSP, 8-state):
-EEEEEE-SS-EEEEEE-SSS-EEEEEEES-EEEEEEETTEEEEEETTS-EEEEEHHHHHHHHSS------HHHHHHHHHHHHTT-